Protein AF-L0RFD9-F1 (afdb_monomer)

Solvent-accessible surface area (backbone atoms only — not comparable to full-atom values): 8804 Å² total; per-residue (Å²): 111,48,80,49,74,48,77,48,64,60,90,74,51,42,31,33,34,39,39,35,40,34,36,54,41,71,71,49,32,74,60,60,38,68,62,48,79,42,83,37,66,34,52,28,26,59,66,50,87,51,65,54,52,56,86,73,33,47,46,62,54,73,43,77,58,54,60,41,75,48,66,51,38,33,33,86,70,29,50,41,76,51,76,45,44,34,54,65,58,93,87,69,80,66,70,39,52,58,54,32,52,50,52,52,47,54,55,48,52,52,53,49,53,58,50,68,68,58,71,90,84,88,88,89,84,86,87,74,80,52,72,66,59,47,49,59,49,49,57,54,53,53,52,50,53,51,40,50,74,72,73,97

Secondary structure (DSSP, 8-state):
-EEEEEEE--SSSBPPEEEEEEE--HHHHHTTPPP-EEEEEEEE-TTTT-SB--TTSGGGGTPPPEEEEEEPPPTTT-EEEEEEEPPP-SS---HHHHHHHHHHHHHHHHHHHHHHHS------------HHHHHHHHHHHHHHHHHHHTT-

Mean predicted aligned error: 7.73 Å

Structure (mmCIF, N/CA/C/O backbone):
data_AF-L0RFD9-F1
#
_entry.id   AF-L0RFD9-F1
#
loop_
_atom_site.group_PDB
_atom_site.id
_atom_site.type_symbol
_atom_site.label_atom_id
_atom_site.label_alt_id
_atom_site.label_comp_id
_atom_site.label_asym_id
_atom_site.label_entity_id
_atom_site.label_seq_id
_atom_site.pdbx_PDB_ins_code
_atom_site.Cartn_x
_atom_site.Cartn_y
_atom_site.Cartn_z
_atom_site.occupancy
_atom_site.B_iso_or_equiv
_atom_site.auth_seq_id
_atom_site.auth_comp_id
_atom_site.auth_asym_id
_atom_site.auth_atom_id
_atom_site.pdbx_PDB_model_num
ATOM 1 N N . MET A 1 1 ? 2.323 -5.806 8.687 1.00 94.56 1 MET A N 1
ATOM 2 C CA . MET A 1 1 ? 2.175 -5.463 7.258 1.00 94.56 1 MET A CA 1
ATOM 3 C C . MET A 1 1 ? 3.348 -6.041 6.498 1.00 94.56 1 MET A C 1
ATOM 5 O O . MET A 1 1 ? 4.492 -5.856 6.903 1.00 94.56 1 MET A O 1
ATOM 9 N N . ILE A 1 2 ? 3.078 -6.702 5.377 1.00 96.88 2 ILE A N 1
ATOM 10 C CA . ILE A 1 2 ? 4.084 -7.311 4.507 1.00 96.88 2 ILE A CA 1
ATOM 11 C C . ILE A 1 2 ? 4.039 -6.597 3.156 1.00 96.88 2 ILE A C 1
ATOM 13 O O . ILE A 1 2 ? 2.977 -6.507 2.544 1.00 96.88 2 ILE A O 1
ATOM 17 N N . ILE A 1 3 ? 5.184 -6.080 2.702 1.00 97.94 3 ILE A N 1
ATOM 18 C CA . ILE A 1 3 ? 5.351 -5.470 1.378 1.00 97.94 3 ILE A CA 1
ATOM 19 C C . ILE A 1 3 ? 6.298 -6.366 0.582 1.00 97.94 3 ILE A C 1
ATOM 21 O O . ILE A 1 3 ? 7.453 -6.544 0.964 1.00 97.94 3 ILE A O 1
ATOM 25 N N . GLU A 1 4 ? 5.824 -6.898 -0.537 1.00 98.31 4 GLU A N 1
ATOM 26 C CA . GLU A 1 4 ? 6.627 -7.674 -1.480 1.00 98.31 4 GLU A CA 1
ATOM 27 C C . GLU A 1 4 ? 6.658 -6.965 -2.827 1.00 98.31 4 GLU A C 1
ATOM 29 O O . GLU A 1 4 ? 5.638 -6.461 -3.297 1.00 98.31 4 GLU A O 1
ATOM 34 N N . TRP A 1 5 ? 7.818 -6.927 -3.482 1.00 98.31 5 TRP A N 1
ATOM 35 C CA . TRP A 1 5 ? 7.928 -6.322 -4.803 1.00 98.31 5 TRP A CA 1
ATOM 36 C C . TRP A 1 5 ? 8.941 -7.019 -5.699 1.00 98.31 5 TRP A C 1
ATOM 38 O O . TRP A 1 5 ? 9.918 -7.624 -5.262 1.00 98.31 5 TRP A O 1
ATOM 48 N N . ASN A 1 6 ? 8.703 -6.907 -7.001 1.00 98.00 6 ASN A N 1
ATOM 49 C CA . ASN A 1 6 ? 9.577 -7.418 -8.039 1.00 98.00 6 ASN A CA 1
ATOM 50 C C . ASN A 1 6 ? 9.651 -6.436 -9.210 1.00 98.00 6 ASN A C 1
ATOM 52 O O . ASN A 1 6 ? 8.643 -5.859 -9.621 1.00 98.00 6 ASN A O 1
ATOM 56 N N . ILE A 1 7 ? 10.845 -6.301 -9.787 1.00 97.88 7 ILE A N 1
ATOM 57 C CA . ILE A 1 7 ? 11.051 -5.602 -11.053 1.00 97.88 7 ILE A CA 1
ATOM 58 C C . ILE A 1 7 ? 11.324 -6.639 -12.134 1.00 97.88 7 ILE A C 1
ATOM 60 O O . ILE A 1 7 ? 12.254 -7.439 -12.031 1.00 97.88 7 ILE A O 1
ATOM 64 N N . SER A 1 8 ? 10.552 -6.577 -13.214 1.00 96.69 8 SER A N 1
ATOM 65 C CA . SER A 1 8 ? 10.752 -7.427 -14.383 1.00 96.69 8 SER A CA 1
ATOM 66 C C . SER A 1 8 ? 10.882 -6.592 -15.650 1.00 96.69 8 SER A C 1
ATOM 68 O O . SER A 1 8 ? 10.213 -5.576 -15.834 1.00 96.69 8 SER A O 1
ATOM 70 N N . LYS A 1 9 ? 11.757 -7.019 -16.561 1.00 95.25 9 LYS A N 1
ATOM 71 C CA . LYS A 1 9 ? 11.928 -6.389 -17.872 1.00 95.25 9 LYS A CA 1
ATOM 72 C C . LYS A 1 9 ? 12.193 -7.456 -18.926 1.00 95.25 9 LYS A C 1
ATOM 74 O O . LYS A 1 9 ? 13.092 -8.279 -18.782 1.00 95.25 9 LYS A O 1
ATOM 79 N N . LYS A 1 10 ? 11.444 -7.412 -20.028 1.00 95.12 10 LYS A N 1
ATOM 80 C CA . LYS A 1 10 ? 11.707 -8.245 -21.211 1.00 95.12 10 LYS A CA 1
ATOM 81 C C . LYS A 1 10 ? 12.892 -7.693 -22.015 1.00 95.12 10 LYS A C 1
ATOM 83 O O . LYS A 1 10 ? 13.168 -6.492 -22.002 1.00 95.12 10 LYS A O 1
ATOM 88 N N . ARG A 1 11 ? 13.578 -8.564 -22.762 1.00 93.94 11 ARG A N 1
ATOM 89 C CA . ARG A 1 11 ? 14.660 -8.158 -23.677 1.00 93.94 11 ARG A CA 1
ATOM 90 C C . ARG A 1 11 ? 14.131 -7.212 -24.763 1.00 93.94 11 ARG A C 1
ATOM 92 O O . ARG A 1 11 ? 13.042 -7.421 -25.287 1.00 93.94 11 ARG A O 1
ATOM 99 N N . GLY A 1 12 ? 14.933 -6.209 -25.124 1.00 93.94 12 GLY A N 1
ATOM 100 C CA . GLY A 1 12 ? 14.601 -5.193 -26.126 1.00 93.94 12 GLY A CA 1
ATOM 101 C C . GLY A 1 12 ? 14.223 -3.846 -25.506 1.00 93.94 12 GLY A C 1
ATOM 102 O O . GLY A 1 12 ? 14.642 -3.522 -24.389 1.00 93.94 12 GLY A O 1
ATOM 103 N N . ASN A 1 13 ? 13.413 -3.083 -26.242 1.00 94.56 13 ASN A N 1
ATOM 104 C CA . ASN A 1 13 ? 13.002 -1.715 -25.907 1.00 94.56 13 ASN A CA 1
ATOM 105 C C . ASN A 1 13 ? 11.844 -1.652 -24.893 1.00 94.56 13 ASN A C 1
ATOM 107 O O . ASN A 1 13 ? 11.201 -0.616 -24.757 1.00 94.56 13 ASN A O 1
ATOM 111 N N . PHE A 1 14 ? 11.547 -2.746 -24.189 1.00 96.00 14 PHE A N 1
ATOM 112 C CA . PHE A 1 14 ? 10.528 -2.750 -23.140 1.00 96.00 14 PHE A CA 1
ATOM 113 C C . PHE A 1 14 ? 11.002 -1.977 -21.913 1.00 96.00 14 PHE A C 1
ATOM 115 O O . PHE A 1 14 ? 12.181 -2.026 -21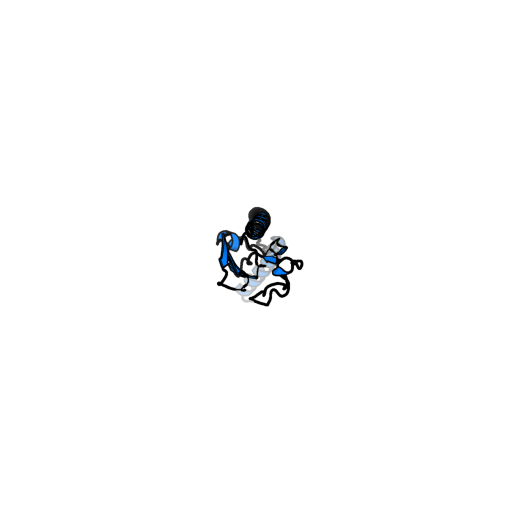.549 1.00 96.00 14 PHE A O 1
ATOM 122 N N . ARG A 1 15 ? 10.068 -1.289 -21.266 1.00 96.06 15 ARG A N 1
ATOM 123 C CA . ARG A 1 15 ? 10.295 -0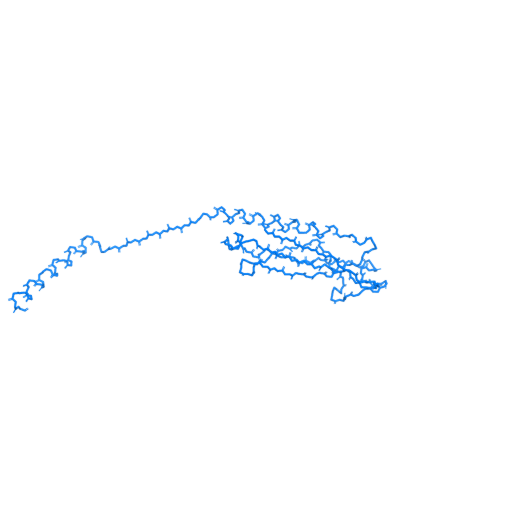.660 -19.973 1.00 96.06 15 ARG A CA 1
ATOM 124 C C . ARG A 1 15 ? 10.273 -1.706 -18.860 1.00 96.06 15 ARG A C 1
ATOM 126 O O . ARG A 1 15 ? 9.546 -2.698 -18.977 1.00 96.06 15 ARG A O 1
ATOM 133 N N . PRO A 1 16 ? 11.066 -1.517 -17.797 1.00 97.19 16 PRO A N 1
ATOM 134 C CA . PRO A 1 16 ? 10.927 -2.312 -16.590 1.00 97.19 16 PRO A CA 1
ATOM 135 C C . PRO A 1 16 ? 9.579 -2.047 -15.926 1.00 97.19 16 PRO A C 1
ATOM 137 O O . PRO A 1 16 ? 9.012 -0.957 -16.016 1.00 97.19 16 PRO A O 1
ATOM 140 N N . ILE A 1 17 ? 9.052 -3.076 -15.284 1.00 97.56 17 ILE A N 1
ATOM 141 C CA . ILE A 1 17 ? 7.758 -3.059 -14.622 1.00 97.56 17 ILE A CA 1
ATOM 142 C C . ILE A 1 17 ? 7.994 -3.470 -13.179 1.00 97.56 17 ILE A C 1
ATOM 144 O O . ILE A 1 17 ? 8.419 -4.597 -12.925 1.00 97.56 17 ILE A O 1
ATOM 148 N N . LEU A 1 18 ? 7.681 -2.565 -12.259 1.00 98.19 18 LEU A N 1
ATOM 149 C CA . LEU A 1 18 ? 7.526 -2.865 -10.846 1.00 98.19 18 LEU A CA 1
ATOM 150 C C . LEU A 1 18 ? 6.133 -3.454 -10.627 1.00 98.19 18 LEU A C 1
ATOM 152 O O . LEU A 1 18 ? 5.134 -2.858 -11.027 1.00 98.19 18 LEU A O 1
ATOM 156 N N . THR A 1 19 ? 6.074 -4.615 -9.990 1.00 98.19 19 THR A N 1
ATOM 157 C CA . THR A 1 19 ? 4.845 -5.187 -9.435 1.00 98.19 19 THR A CA 1
ATOM 158 C C . THR A 1 19 ? 5.054 -5.343 -7.942 1.00 98.19 19 THR A C 1
ATOM 160 O O . THR A 1 19 ? 6.117 -5.811 -7.535 1.00 98.19 19 THR A O 1
ATOM 163 N N . TYR A 1 20 ? 4.079 -4.933 -7.144 1.00 98.19 20 TYR A N 1
ATOM 164 C CA . TYR A 1 20 ? 4.153 -5.044 -5.694 1.00 98.19 20 TYR A CA 1
ATOM 165 C C . TYR A 1 20 ? 2.823 -5.499 -5.112 1.00 98.19 20 TYR A C 1
ATOM 167 O O . TYR A 1 20 ? 1.768 -5.224 -5.686 1.00 98.19 20 TYR A O 1
ATOM 175 N N . THR A 1 21 ? 2.894 -6.152 -3.961 1.00 98.44 21 THR A N 1
ATOM 176 C CA . THR A 1 21 ? 1.746 -6.555 -3.156 1.00 98.44 21 THR A CA 1
ATOM 177 C C . THR A 1 21 ? 1.975 -6.091 -1.725 1.00 98.44 21 THR A C 1
ATOM 179 O O . THR A 1 21 ? 3.071 -6.249 -1.188 1.00 98.44 21 THR A O 1
ATOM 182 N N . ILE A 1 22 ? 0.948 -5.500 -1.119 1.00 98.25 22 ILE A N 1
ATOM 183 C CA . ILE A 1 22 ? 0.944 -5.111 0.291 1.00 98.25 22 ILE A CA 1
ATOM 184 C C . ILE A 1 22 ? -0.190 -5.855 0.977 1.00 98.25 22 ILE A C 1
ATOM 186 O O . ILE A 1 22 ? -1.338 -5.741 0.547 1.00 98.25 22 ILE A O 1
ATOM 190 N N . VAL A 1 23 ? 0.136 -6.583 2.041 1.00 98.19 23 VAL A N 1
ATOM 191 C CA . VAL A 1 23 ? -0.807 -7.377 2.833 1.00 98.19 23 VAL A CA 1
ATOM 192 C C . VAL A 1 23 ? -0.767 -6.909 4.282 1.00 98.19 23 VAL A C 1
ATOM 194 O O . VAL A 1 23 ? 0.308 -6.780 4.874 1.00 98.19 23 VAL A O 1
ATOM 197 N N . LEU A 1 24 ? -1.938 -6.654 4.856 1.00 97.94 24 LEU A N 1
ATOM 198 C CA . LEU A 1 24 ? -2.092 -6.422 6.287 1.00 97.94 24 LEU A CA 1
ATOM 199 C C . LEU A 1 24 ? -2.166 -7.751 7.022 1.00 97.94 24 LEU A C 1
ATOM 201 O O . LEU A 1 24 ? -2.830 -8.689 6.583 1.00 97.94 24 LEU A O 1
ATOM 205 N N . GLU A 1 25 ? -1.519 -7.805 8.173 1.00 96.75 25 GLU A N 1
ATOM 206 C CA . GLU A 1 25 ? -1.671 -8.909 9.108 1.00 96.75 25 GLU A CA 1
ATOM 207 C C . GLU A 1 25 ? -3.034 -8.827 9.806 1.00 96.75 25 GLU A C 1
ATOM 209 O O . GLU A 1 25 ? -3.638 -7.757 9.912 1.00 96.75 25 GLU A O 1
ATOM 214 N N . ASP A 1 26 ? -3.529 -9.960 10.307 1.00 95.56 26 ASP A N 1
ATOM 215 C CA . ASP A 1 26 ? -4.879 -10.036 10.878 1.00 95.56 26 ASP A CA 1
ATOM 216 C C . ASP A 1 26 ? -5.090 -9.032 12.021 1.00 95.56 26 ASP A C 1
ATOM 218 O O . ASP A 1 26 ? -6.109 -8.348 12.056 1.00 95.56 26 ASP A O 1
ATOM 222 N N . PHE A 1 27 ? -4.089 -8.838 12.887 1.00 94.62 27 PHE A N 1
ATOM 223 C CA . PHE A 1 27 ? -4.190 -7.875 13.988 1.00 94.62 27 PHE A CA 1
ATOM 224 C C . PHE A 1 27 ? -4.291 -6.418 13.502 1.00 94.62 27 PHE A C 1
ATOM 226 O O . PHE A 1 27 ? -4.928 -5.589 14.147 1.00 94.62 27 PHE A O 1
ATOM 233 N N . GLU A 1 28 ? -3.685 -6.088 12.360 1.00 95.94 28 GLU A N 1
ATOM 234 C CA . GLU A 1 28 ? -3.776 -4.755 11.756 1.00 95.94 28 GLU A CA 1
ATOM 235 C C . GLU A 1 28 ? -5.176 -4.534 11.180 1.00 95.94 28 GLU A C 1
ATOM 237 O O . GLU A 1 28 ? -5.735 -3.441 11.254 1.00 95.94 28 GLU A O 1
ATOM 242 N N . ARG A 1 29 ? -5.787 -5.589 10.639 1.00 96.12 29 ARG A N 1
ATOM 243 C CA . ARG A 1 29 ? -7.169 -5.541 10.157 1.00 96.12 29 ARG A CA 1
ATOM 244 C C . ARG A 1 29 ? -8.160 -5.419 11.309 1.00 96.12 29 ARG A C 1
ATOM 246 O O . ARG A 1 29 ? -9.094 -4.623 11.212 1.00 96.12 29 ARG A O 1
ATOM 253 N N . ASP A 1 30 ? -7.927 -6.139 12.402 1.00 95.31 30 ASP A N 1
ATOM 254 C CA . ASP A 1 30 ? -8.752 -6.084 13.613 1.00 95.31 30 ASP A CA 1
ATOM 255 C C . ASP A 1 30 ? -8.716 -4.699 14.279 1.00 95.31 30 ASP A C 1
ATOM 257 O O . ASP A 1 30 ? -9.713 -4.260 14.853 1.00 95.31 30 ASP A O 1
ATOM 261 N N . LEU A 1 31 ? -7.610 -3.963 14.127 1.00 95.56 31 LEU A N 1
ATOM 262 C CA . LEU A 1 31 ? -7.485 -2.558 14.539 1.00 95.56 31 LEU A CA 1
ATOM 263 C C . LEU A 1 31 ? -8.161 -1.562 13.578 1.00 95.56 31 LEU A C 1
ATOM 265 O O . LEU A 1 31 ? -8.020 -0.352 13.744 1.00 95.56 31 LEU A O 1
ATOM 269 N N . ALA A 1 32 ? -8.903 -2.048 12.578 1.00 95.44 32 ALA A N 1
ATOM 270 C CA . ALA A 1 32 ? -9.616 -1.241 11.591 1.00 95.44 32 ALA A CA 1
ATOM 271 C C . ALA A 1 32 ? -8.721 -0.213 10.870 1.00 95.44 32 ALA A C 1
ATOM 273 O O . ALA A 1 32 ? -9.159 0.900 10.559 1.00 95.44 32 ALA A O 1
ATOM 274 N N . MET A 1 33 ? -7.473 -0.596 10.576 1.00 96.31 33 MET A N 1
ATOM 275 C CA . MET A 1 33 ? -6.483 0.290 9.967 1.00 96.31 33 MET A CA 1
ATOM 276 C C . MET A 1 33 ? -6.992 0.970 8.678 1.00 96.31 33 MET A C 1
ATOM 278 O O . MET A 1 33 ? -7.665 0.333 7.848 1.00 96.31 33 MET A O 1
ATOM 282 N N . PRO A 1 34 ? -6.711 2.277 8.503 1.00 93.94 34 PRO A N 1
ATOM 283 C CA . PRO A 1 34 ? -7.112 3.017 7.317 1.00 93.94 34 PRO A CA 1
ATOM 284 C C . PRO A 1 34 ? -6.176 2.744 6.134 1.00 93.94 34 PRO A C 1
ATOM 286 O O . PRO A 1 34 ? -5.034 2.314 6.288 1.00 93.94 34 PRO A O 1
ATOM 289 N N . ASN A 1 35 ? -6.665 3.078 4.943 1.00 95.94 35 ASN A N 1
ATOM 290 C CA . ASN A 1 35 ? -5.834 3.250 3.759 1.00 95.94 35 ASN A CA 1
ATOM 291 C C . ASN A 1 35 ? -4.950 4.496 3.935 1.00 95.94 35 ASN A C 1
ATOM 293 O O . ASN A 1 35 ? -5.461 5.584 4.207 1.00 95.94 35 ASN A O 1
ATOM 297 N N . ILE A 1 36 ? -3.639 4.334 3.771 1.00 96.31 36 ILE A N 1
ATOM 298 C CA . ILE A 1 36 ? -2.663 5.427 3.784 1.00 96.31 36 ILE A CA 1
ATOM 299 C C . ILE A 1 36 ? -2.191 5.635 2.356 1.00 96.31 36 ILE A C 1
ATOM 301 O O . ILE A 1 36 ? -1.768 4.679 1.711 1.00 96.31 36 ILE A O 1
ATOM 305 N N . VAL A 1 37 ? -2.276 6.872 1.865 1.00 96.56 37 VAL A N 1
ATOM 306 C CA . VAL A 1 37 ? -1.860 7.254 0.512 1.00 96.56 37 VAL A CA 1
ATOM 307 C C . VAL A 1 37 ? -0.659 8.176 0.612 1.00 96.56 37 VAL A C 1
ATOM 309 O O . VAL A 1 37 ? -0.750 9.246 1.208 1.00 96.56 37 VAL A O 1
ATOM 312 N N . GLN A 1 38 ? 0.434 7.795 -0.040 1.00 94.38 38 GLN A N 1
ATOM 313 C CA . GLN A 1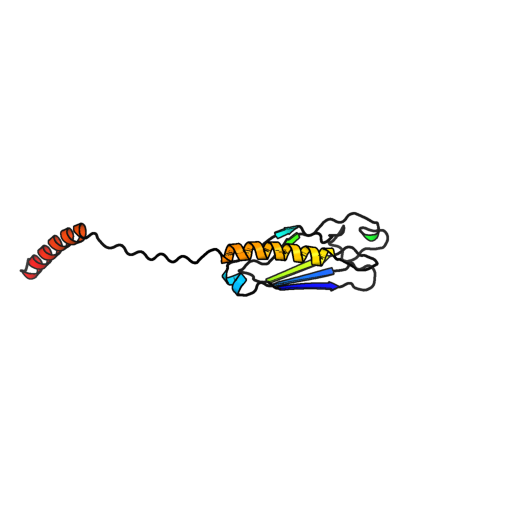 38 ? 1.684 8.537 -0.012 1.00 94.38 38 GLN A CA 1
ATOM 314 C C . GLN A 1 38 ? 2.162 8.852 -1.432 1.00 94.38 38 GLN A C 1
ATOM 316 O O . GLN A 1 38 ? 2.113 8.015 -2.341 1.00 94.38 38 GLN A O 1
ATOM 321 N N . GLN A 1 39 ? 2.686 10.064 -1.622 1.00 96.62 39 GLN A N 1
ATOM 322 C CA . GLN A 1 39 ? 3.484 10.371 -2.803 1.00 96.62 39 GLN A CA 1
ATOM 323 C C . GLN A 1 39 ? 4.841 9.665 -2.684 1.00 96.62 39 GLN A C 1
ATOM 325 O O . GLN A 1 39 ? 5.584 9.883 -1.726 1.00 96.62 39 GLN A O 1
ATOM 330 N N . SER A 1 40 ? 5.158 8.811 -3.653 1.00 96.69 40 SER A N 1
ATOM 331 C CA . SER A 1 40 ? 6.429 8.085 -3.688 1.00 96.69 40 SER A CA 1
ATOM 332 C C . SER A 1 40 ? 7.534 8.906 -4.359 1.00 96.69 40 SER A C 1
ATOM 334 O O . SER A 1 40 ? 7.269 9.903 -5.037 1.00 96.69 40 SER A O 1
ATOM 336 N N . THR A 1 41 ? 8.776 8.444 -4.228 1.00 96.69 41 THR A N 1
ATOM 337 C CA . THR A 1 41 ? 9.911 8.879 -5.057 1.00 96.69 41 THR A CA 1
ATOM 338 C C . THR A 1 41 ? 10.091 7.995 -6.297 1.00 96.69 41 THR A C 1
ATOM 340 O O . THR A 1 41 ? 10.982 8.244 -7.108 1.00 96.69 41 THR A O 1
ATOM 343 N N . ILE A 1 42 ? 9.223 6.992 -6.500 1.00 97.44 42 ILE A N 1
ATOM 344 C CA . ILE A 1 42 ? 9.286 6.076 -7.643 1.00 97.44 42 ILE A CA 1
ATOM 345 C C . ILE A 1 42 ? 9.002 6.857 -8.932 1.00 97.44 42 ILE A C 1
ATOM 347 O O . ILE A 1 42 ? 7.900 7.403 -9.086 1.00 97.44 42 ILE A O 1
ATOM 351 N N . PRO A 1 43 ? 9.945 6.877 -9.891 1.00 96.50 43 PRO A N 1
ATOM 352 C CA . PRO A 1 43 ? 9.792 7.661 -11.103 1.00 96.50 43 PRO A CA 1
ATOM 353 C C . PRO A 1 43 ? 8.745 7.050 -12.038 1.00 96.50 43 PRO A C 1
ATOM 355 O O . PRO A 1 43 ? 8.787 5.868 -12.393 1.00 96.50 43 PRO A O 1
ATOM 358 N N . GLN A 1 44 ? 7.835 7.899 -12.493 1.00 96.75 44 GLN A N 1
ATOM 359 C CA . GLN A 1 44 ? 6.866 7.631 -13.539 1.00 96.75 44 GLN A CA 1
ATOM 360 C C . GLN A 1 44 ? 7.370 8.246 -14.853 1.00 96.75 44 GLN A C 1
ATOM 362 O O . GLN A 1 44 ? 7.419 9.472 -14.981 1.00 96.75 44 GLN A O 1
ATOM 367 N N . PRO A 1 45 ? 7.742 7.424 -15.851 1.00 95.75 45 PRO A N 1
ATOM 368 C CA . PRO A 1 45 ? 8.242 7.938 -17.111 1.00 95.75 45 PRO A CA 1
ATOM 369 C C . PRO A 1 45 ? 7.131 8.647 -17.896 1.00 95.75 45 PRO A C 1
ATOM 371 O O . PRO A 1 45 ? 5.953 8.272 -17.790 1.00 95.75 45 PRO A O 1
ATOM 374 N N . PRO A 1 46 ? 7.494 9.603 -18.768 1.00 92.31 46 PRO A N 1
ATOM 375 C CA . PRO A 1 46 ? 6.586 10.118 -19.780 1.00 92.31 46 PRO A CA 1
ATOM 376 C C . PRO A 1 46 ? 5.993 8.974 -20.599 1.00 92.31 46 PRO A C 1
ATOM 378 O O . PRO A 1 46 ? 6.676 7.998 -20.930 1.00 92.31 46 PRO A O 1
ATOM 381 N N . ASP A 1 47 ? 4.713 9.088 -20.929 1.00 93.06 47 ASP A N 1
ATOM 382 C CA . ASP A 1 47 ? 3.964 8.032 -21.607 1.00 93.06 47 ASP A CA 1
ATOM 383 C C . ASP A 1 47 ? 4.030 6.693 -20.865 1.00 93.06 47 ASP A C 1
ATOM 385 O O . ASP A 1 47 ? 4.214 5.645 -21.483 1.00 93.06 47 ASP A O 1
ATOM 389 N N . SER A 1 48 ? 3.896 6.710 -19.534 1.00 90.75 48 SER A N 1
ATOM 390 C CA . SER A 1 48 ? 3.907 5.506 -18.687 1.00 90.75 48 SER A CA 1
ATOM 391 C C . SER A 1 48 ? 2.868 4.453 -19.082 1.00 90.75 48 SER A C 1
ATOM 393 O O . SER A 1 48 ? 3.033 3.298 -18.724 1.00 90.75 48 SER A O 1
ATOM 395 N N . TRP A 1 49 ? 1.850 4.795 -19.877 1.00 91.12 49 TRP A N 1
ATOM 396 C CA . TRP A 1 49 ? 0.920 3.841 -20.492 1.00 91.12 49 TRP A CA 1
ATOM 397 C C . TRP A 1 49 ? 1.581 2.939 -21.556 1.00 91.12 49 TRP A C 1
ATOM 399 O O . TRP A 1 49 ? 1.092 1.842 -21.827 1.00 91.12 49 TRP A O 1
ATOM 409 N N . SER A 1 50 ? 2.698 3.364 -22.156 1.00 92.31 50 SER A N 1
ATOM 410 C CA . SER A 1 50 ? 3.454 2.577 -23.132 1.00 92.31 50 SER A CA 1
ATOM 411 C C . SER A 1 50 ? 4.420 1.616 -22.439 1.00 92.31 50 SER A C 1
ATOM 413 O O . SER A 1 50 ? 5.314 2.015 -21.689 1.00 92.31 50 SER A O 1
ATOM 415 N N . ALA A 1 51 ? 4.305 0.329 -22.766 1.00 91.12 51 ALA A N 1
ATOM 416 C CA . ALA A 1 51 ? 5.182 -0.720 -22.246 1.00 91.12 51 ALA A CA 1
ATOM 417 C C . ALA A 1 51 ? 6.604 -0.696 -22.841 1.00 91.12 51 ALA A C 1
ATOM 419 O O . ALA A 1 51 ? 7.467 -1.458 -22.403 1.00 91.12 51 ALA A O 1
ATOM 420 N N . SER A 1 52 ? 6.863 0.138 -23.849 1.00 93.94 52 SER A N 1
ATOM 421 C CA . SER A 1 52 ? 8.160 0.233 -24.521 1.00 93.94 52 SER A CA 1
ATOM 422 C C . SER A 1 52 ? 8.595 1.674 -24.735 1.00 93.94 52 SER A C 1
ATOM 424 O O . SER A 1 52 ? 7.766 2.552 -24.967 1.00 93.94 52 SER A O 1
ATOM 426 N N . CYS A 1 53 ? 9.906 1.882 -24.735 1.00 93.31 53 CYS A N 1
ATOM 427 C CA . CYS A 1 53 ? 10.545 3.142 -25.063 1.00 93.31 53 CYS A CA 1
ATOM 428 C C . CYS A 1 53 ? 11.682 2.889 -26.054 1.00 93.31 53 CYS A C 1
ATOM 430 O O . CYS A 1 53 ? 12.637 2.168 -25.745 1.00 93.31 53 CYS A O 1
ATOM 432 N N . LEU A 1 54 ? 11.539 3.437 -27.262 1.00 93.50 54 LEU A N 1
ATOM 433 C CA . LEU A 1 54 ? 12.560 3.376 -28.307 1.00 93.50 54 LEU A CA 1
ATOM 434 C C . LEU A 1 54 ? 13.741 4.303 -27.964 1.00 93.50 54 LEU A C 1
ATOM 436 O O . LEU A 1 54 ? 13.561 5.233 -27.176 1.00 93.50 54 LEU A O 1
ATOM 440 N N . PRO A 1 55 ? 14.930 4.082 -28.553 1.00 92.81 55 PRO A N 1
ATOM 441 C CA . PRO A 1 55 ? 16.036 5.034 -28.466 1.00 92.81 55 PRO A CA 1
ATOM 442 C C . PRO A 1 55 ? 15.594 6.468 -28.798 1.00 92.81 55 PRO A C 1
ATOM 444 O O . PRO A 1 55 ? 14.702 6.665 -29.627 1.00 92.81 55 PRO A O 1
ATOM 447 N N . ASP A 1 56 ? 16.188 7.447 -28.115 1.00 92.50 56 ASP A N 1
ATOM 448 C CA . ASP A 1 56 ? 15.935 8.884 -28.298 1.00 92.50 56 ASP A CA 1
ATOM 449 C C . ASP A 1 56 ? 14.475 9.320 -28.060 1.00 92.50 56 ASP A C 1
ATOM 451 O O . ASP A 1 56 ? 13.994 10.327 -28.594 1.00 92.50 56 ASP A O 1
ATOM 455 N N . LYS A 1 57 ? 13.737 8.573 -27.229 1.00 91.62 57 LYS A N 1
ATOM 456 C CA . LYS A 1 57 ? 12.386 8.927 -26.775 1.00 91.62 57 LYS A CA 1
ATOM 457 C C . LYS A 1 57 ? 12.308 8.967 -25.254 1.00 91.62 57 LYS A C 1
ATOM 459 O O . LYS A 1 57 ? 12.968 8.193 -24.575 1.00 91.62 57 LYS A O 1
ATOM 464 N N . CYS A 1 58 ? 11.437 9.833 -24.736 1.00 92.38 58 CYS A N 1
ATOM 465 C CA . CYS A 1 58 ? 11.050 9.874 -23.321 1.00 92.38 58 CYS A CA 1
ATOM 466 C C . CYS A 1 58 ? 12.265 9.836 -22.380 1.00 92.38 58 CYS A C 1
ATOM 468 O O . CYS A 1 58 ? 13.172 10.648 -22.533 1.00 92.38 58 CYS A O 1
ATOM 470 N N . GLU A 1 59 ? 12.309 8.888 -21.450 1.00 90.94 59 GLU A N 1
ATOM 471 C CA . GLU A 1 59 ? 13.411 8.731 -20.505 1.00 90.94 59 GLU A CA 1
ATOM 472 C C . GLU A 1 59 ? 14.757 8.401 -21.178 1.00 90.94 59 GLU A C 1
ATOM 474 O O . GLU A 1 59 ? 15.807 8.726 -20.641 1.00 90.94 59 GLU A O 1
ATOM 479 N N . ARG A 1 60 ? 14.748 7.805 -22.382 1.00 91.12 60 ARG A N 1
ATOM 480 C CA . ARG A 1 60 ? 15.960 7.545 -23.183 1.00 91.12 60 ARG A CA 1
ATOM 481 C C . ARG A 1 60 ? 16.451 8.780 -23.944 1.00 91.12 60 ARG A C 1
ATOM 483 O O . ARG A 1 60 ? 17.494 8.713 -24.575 1.00 91.12 60 ARG A O 1
ATOM 490 N N . ALA A 1 61 ? 15.686 9.868 -23.913 1.00 91.88 61 ALA A N 1
ATOM 491 C CA . ALA A 1 61 ? 16.076 11.200 -24.368 1.00 91.88 61 ALA A CA 1
ATOM 492 C C . ALA A 1 61 ? 16.105 12.193 -23.197 1.00 91.88 61 ALA A C 1
ATOM 494 O O . ALA A 1 61 ? 15.826 13.373 -23.396 1.00 91.88 61 ALA A O 1
ATOM 495 N N . GLU A 1 62 ? 16.350 11.694 -21.979 1.00 89.19 62 GLU A N 1
ATOM 496 C CA . GLU A 1 62 ? 16.499 12.505 -20.763 1.00 89.19 62 GLU A CA 1
ATOM 497 C C . GLU A 1 62 ? 15.278 13.380 -20.444 1.00 89.19 62 GLU A C 1
ATOM 499 O O . GLU A 1 62 ? 15.384 14.425 -19.807 1.00 89.19 62 GLU A O 1
ATOM 504 N N . LYS A 1 63 ? 14.077 12.968 -20.873 1.00 91.81 63 LYS A N 1
ATOM 505 C CA . LYS A 1 63 ? 12.860 13.656 -20.441 1.00 91.81 63 LYS A CA 1
ATOM 506 C C . LYS A 1 63 ? 12.586 13.374 -18.967 1.00 91.81 63 LYS A C 1
ATOM 508 O O . LYS A 1 63 ? 12.633 12.224 -18.529 1.00 91.81 63 LYS A O 1
ATOM 513 N N . GLU A 1 64 ? 12.195 14.431 -18.265 1.00 91.69 64 GLU A N 1
ATOM 514 C CA . GLU A 1 64 ? 11.811 14.404 -16.856 1.00 91.69 64 GLU A CA 1
ATOM 515 C C . GLU A 1 64 ? 10.695 13.395 -16.563 1.00 91.69 64 GLU A C 1
ATOM 517 O O . GLU A 1 64 ? 9.749 13.232 -17.340 1.00 91.69 64 GLU A O 1
ATOM 522 N N . CYS A 1 65 ? 10.807 12.732 -15.414 1.00 93.94 65 CYS A N 1
ATOM 523 C CA . CYS A 1 65 ? 9.809 11.799 -14.902 1.00 93.94 65 CYS A CA 1
ATOM 524 C C . CYS A 1 65 ? 8.960 12.478 -13.820 1.00 93.94 65 CYS A C 1
ATOM 526 O O . CYS A 1 65 ? 9.474 13.246 -13.011 1.00 93.94 65 CYS A O 1
ATOM 528 N N . SER A 1 66 ? 7.665 12.163 -13.775 1.00 95.50 66 SER A N 1
ATOM 529 C CA . SER A 1 66 ? 6.833 12.451 -12.601 1.00 95.50 66 SER A CA 1
ATOM 530 C C . SER A 1 66 ? 7.043 11.368 -11.537 1.00 95.50 66 SER A C 1
ATOM 532 O O . SER A 1 66 ? 7.930 10.525 -11.674 1.00 95.50 66 SER A O 1
ATOM 534 N N . THR A 1 67 ? 6.236 11.353 -10.478 1.00 96.81 67 THR A N 1
ATOM 535 C CA . THR A 1 67 ? 6.281 10.299 -9.456 1.00 96.81 67 THR A CA 1
ATOM 536 C C . THR A 1 67 ? 4.923 9.638 -9.255 1.00 96.81 67 THR A C 1
ATOM 538 O O . THR A 1 67 ? 3.876 10.263 -9.440 1.00 96.81 67 THR A O 1
ATOM 541 N N . TYR A 1 68 ? 4.939 8.355 -8.890 1.00 97.38 68 TYR A N 1
ATOM 542 C CA . TYR A 1 68 ? 3.721 7.605 -8.587 1.00 97.38 68 TYR A CA 1
ATOM 543 C C . TYR A 1 68 ? 3.194 7.899 -7.178 1.00 97.38 68 TYR A C 1
ATOM 545 O O . TYR A 1 68 ? 3.942 8.279 -6.275 1.00 97.38 68 TYR A O 1
ATOM 553 N N . GLN A 1 69 ? 1.905 7.635 -6.979 1.00 96.81 69 GLN A N 1
ATOM 554 C CA . GLN A 1 69 ? 1.312 7.456 -5.656 1.00 96.81 69 GLN A CA 1
ATOM 555 C C . GLN A 1 69 ? 1.260 5.968 -5.318 1.00 96.81 69 GLN A C 1
ATOM 557 O O . GLN A 1 69 ? 0.944 5.143 -6.180 1.00 96.81 69 GLN A O 1
ATOM 562 N N . ILE A 1 70 ? 1.567 5.641 -4.069 1.00 97.38 70 ILE A N 1
ATOM 563 C CA . ILE A 1 70 ? 1.459 4.294 -3.506 1.00 97.38 70 ILE A CA 1
ATOM 564 C C . ILE A 1 70 ? 0.572 4.346 -2.269 1.00 97.38 70 ILE A C 1
ATOM 566 O O . ILE A 1 70 ? 0.418 5.403 -1.655 1.00 97.38 70 ILE A O 1
ATOM 570 N N . TYR A 1 71 ? -0.051 3.223 -1.930 1.00 97.12 71 TYR A N 1
ATOM 571 C CA . TYR A 1 71 ? -0.967 3.172 -0.802 1.00 97.12 71 TYR A CA 1
ATOM 572 C C . TYR A 1 71 ? -1.034 1.788 -0.159 1.00 97.12 71 TYR A C 1
ATOM 574 O O . TYR A 1 71 ? -0.823 0.779 -0.831 1.00 97.12 71 TYR A O 1
ATOM 582 N N . THR A 1 72 ? -1.347 1.745 1.136 1.00 97.19 72 THR A N 1
ATOM 583 C CA . THR A 1 72 ? -1.644 0.505 1.878 1.00 97.19 72 THR A CA 1
ATOM 584 C C . THR A 1 72 ? -3.095 0.080 1.645 1.00 97.19 72 THR A C 1
ATOM 586 O O . THR A 1 72 ? -3.931 0.942 1.404 1.00 97.19 72 THR A O 1
ATOM 589 N N . PRO A 1 73 ? -3.479 -1.200 1.713 1.00 96.75 73 PRO A N 1
ATOM 590 C CA . PRO A 1 73 ? -4.896 -1.558 1.618 1.00 96.75 73 PRO A CA 1
ATOM 591 C C . PRO A 1 73 ? -5.665 -1.071 2.861 1.00 96.75 73 PRO A C 1
ATOM 593 O O . PRO A 1 73 ? -5.070 -0.726 3.883 1.00 96.75 73 PRO A O 1
ATOM 596 N N . ASP A 1 74 ? -6.995 -1.040 2.782 1.00 93.62 74 ASP A N 1
ATOM 597 C CA . ASP A 1 74 ? -7.827 -0.809 3.968 1.00 93.62 74 ASP A CA 1
ATOM 598 C C . ASP A 1 74 ? -8.036 -2.117 4.759 1.00 93.62 74 ASP A C 1
ATOM 600 O O . ASP A 1 74 ? -7.832 -3.215 4.241 1.00 93.62 74 ASP A O 1
ATOM 604 N N . HIS A 1 75 ? -8.488 -2.029 6.013 1.00 94.81 75 HIS A N 1
ATOM 605 C CA . HIS A 1 75 ? -8.757 -3.216 6.840 1.00 94.81 75 HIS A CA 1
ATOM 606 C C . HIS A 1 75 ? -9.785 -4.197 6.244 1.00 94.81 75 HIS A C 1
ATOM 608 O O . HIS A 1 75 ? -9.772 -5.389 6.573 1.00 94.81 75 HIS A O 1
ATOM 614 N N . LYS A 1 76 ? -10.689 -3.723 5.374 1.00 95.25 76 LYS A N 1
ATOM 615 C CA . LYS A 1 76 ? -11.750 -4.552 4.781 1.00 95.25 76 LYS A CA 1
ATOM 616 C C . LYS A 1 76 ? -11.194 -5.457 3.691 1.00 95.25 76 LYS A C 1
ATOM 618 O O . LYS A 1 76 ? -11.521 -6.640 3.657 1.00 95.25 76 LYS A O 1
ATOM 623 N N . THR A 1 77 ? -10.370 -4.888 2.821 1.00 95.06 77 THR A N 1
ATOM 624 C CA . THR A 1 77 ? -9.692 -5.571 1.719 1.00 95.06 77 THR A CA 1
ATOM 625 C C . THR A 1 77 ? -8.504 -6.376 2.225 1.00 95.06 77 THR A C 1
ATOM 627 O O . THR A 1 77 ? -8.366 -7.536 1.856 1.00 95.06 77 THR A O 1
ATOM 630 N N . GLY A 1 78 ? -7.682 -5.797 3.104 1.00 95.62 78 GLY A N 1
ATOM 631 C CA . GLY A 1 78 ? -6.514 -6.438 3.713 1.00 95.62 78 GLY A CA 1
ATOM 632 C C . GLY A 1 78 ? -5.331 -6.653 2.763 1.00 95.62 78 GLY A C 1
ATOM 633 O O . GLY A 1 78 ? -4.230 -6.914 3.231 1.00 95.62 78 GLY A O 1
ATOM 634 N N . GLU A 1 79 ? -5.524 -6.506 1.453 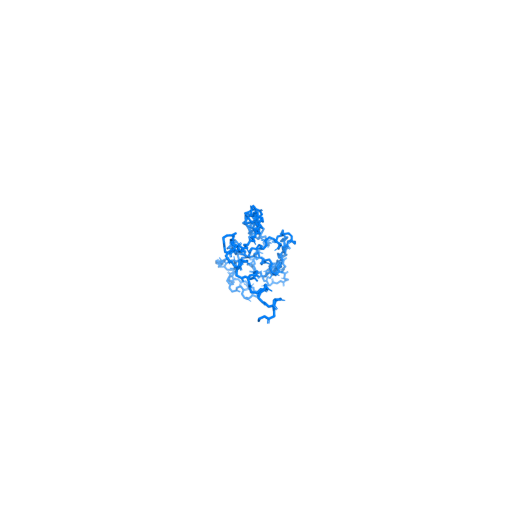1.00 97.44 79 GLU A N 1
ATOM 635 C CA . GLU A 1 79 ? -4.501 -6.705 0.429 1.00 97.44 79 GLU A CA 1
ATOM 636 C C . GLU A 1 79 ? -4.703 -5.740 -0.745 1.00 97.44 79 GLU A C 1
ATOM 638 O O . GLU A 1 79 ? -5.831 -5.455 -1.157 1.00 97.44 79 GLU A O 1
ATOM 643 N N . VAL A 1 80 ? -3.597 -5.258 -1.314 1.00 97.56 80 VAL A N 1
ATOM 644 C CA . VAL A 1 80 ? -3.584 -4.554 -2.598 1.00 97.56 80 VAL A CA 1
ATOM 645 C C . VAL A 1 80 ? -2.393 -4.992 -3.440 1.00 97.56 80 VAL A C 1
ATOM 647 O O . VAL A 1 80 ? -1.278 -5.134 -2.942 1.00 97.56 80 VAL A O 1
ATOM 650 N N . THR A 1 81 ? -2.619 -5.140 -4.745 1.00 97.81 81 THR A N 1
ATOM 651 C CA . THR A 1 81 ? -1.558 -5.310 -5.742 1.00 97.81 81 THR A CA 1
ATOM 652 C C . THR A 1 81 ? -1.460 -4.068 -6.619 1.00 97.81 81 THR A C 1
ATOM 654 O O . THR A 1 81 ? -2.460 -3.599 -7.166 1.00 97.81 81 THR A O 1
ATOM 657 N N . GLY A 1 82 ? -0.245 -3.558 -6.800 1.00 96.19 82 GLY A N 1
ATOM 658 C CA . GLY A 1 82 ? 0.045 -2.412 -7.650 1.00 96.19 82 GLY A CA 1
ATOM 659 C C . GLY A 1 82 ? 1.052 -2.722 -8.752 1.00 96.19 82 GLY A C 1
ATOM 660 O O . GLY A 1 82 ? 1.836 -3.673 -8.689 1.00 96.19 82 GLY A O 1
ATOM 661 N N . LYS A 1 83 ? 1.019 -1.896 -9.801 1.00 97.19 83 LYS A N 1
ATOM 662 C CA . LYS A 1 83 ? 1.911 -2.010 -10.955 1.00 97.19 83 LYS A CA 1
ATOM 663 C C . LYS A 1 83 ? 2.368 -0.632 -11.417 1.00 97.19 83 LYS A C 1
ATOM 665 O O . LYS A 1 83 ? 1.541 0.199 -11.783 1.00 97.19 83 LYS A O 1
ATOM 670 N N . CYS A 1 84 ? 3.679 -0.430 -11.485 1.00 97.06 84 CYS A N 1
ATOM 671 C CA . CYS A 1 84 ? 4.297 0.810 -11.947 1.00 97.06 84 CYS A CA 1
ATOM 672 C C . CYS A 1 84 ? 5.216 0.519 -13.136 1.00 97.06 84 CYS A C 1
ATOM 674 O O . CYS A 1 84 ? 6.070 -0.366 -13.087 1.00 97.06 84 CYS A O 1
ATOM 676 N N . ILE A 1 85 ?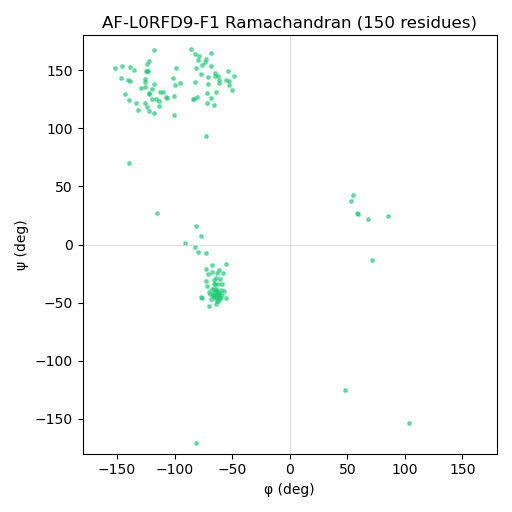 5.049 1.270 -14.224 1.00 97.25 85 ILE A N 1
ATOM 677 C CA . ILE A 1 85 ? 5.995 1.246 -15.343 1.00 97.25 85 ILE A CA 1
ATOM 678 C C . ILE A 1 85 ? 7.138 2.193 -14.993 1.00 97.25 85 ILE A C 1
ATOM 680 O O . ILE A 1 85 ? 6.891 3.356 -14.686 1.00 97.25 85 ILE A O 1
ATOM 684 N N . LEU A 1 86 ? 8.367 1.687 -15.025 1.00 97.00 86 LEU A N 1
ATOM 685 C CA . LEU A 1 86 ? 9.566 2.424 -14.639 1.00 97.00 86 LEU A CA 1
ATOM 686 C C . LEU A 1 86 ? 10.285 2.978 -15.877 1.00 97.00 86 LEU A C 1
ATOM 688 O O . LEU A 1 86 ? 10.209 2.373 -16.955 1.00 97.00 86 LEU A O 1
ATOM 692 N N . PRO A 1 87 ? 11.021 4.095 -15.751 1.00 95.56 87 PRO A N 1
ATOM 693 C CA . PRO A 1 87 ? 11.930 4.527 -16.800 1.00 95.56 87 PRO A CA 1
ATOM 694 C C . PRO A 1 87 ? 13.001 3.460 -17.030 1.00 95.56 87 PRO A C 1
ATOM 696 O O . PRO A 1 87 ? 13.530 2.872 -16.085 1.00 95.56 87 PRO A O 1
ATOM 699 N N . TRP A 1 88 ? 13.347 3.200 -18.288 1.00 94.56 88 TRP A N 1
ATOM 700 C CA . TRP A 1 88 ? 14.521 2.390 -18.585 1.00 94.56 88 TRP A CA 1
ATOM 701 C C . TRP A 1 88 ? 15.804 3.081 -18.096 1.00 94.56 88 TRP A C 1
ATOM 703 O O . TRP A 1 88 ? 16.037 4.246 -18.402 1.00 94.56 88 TRP A O 1
ATOM 713 N N . ARG A 1 89 ? 16.647 2.328 -17.384 1.00 92.88 89 ARG A N 1
ATOM 714 C CA . ARG A 1 89 ? 18.011 2.706 -16.993 1.00 92.88 89 ARG A CA 1
ATOM 715 C C . ARG A 1 89 ? 18.990 1.660 -17.521 1.00 92.88 89 ARG A C 1
ATOM 717 O O . ARG A 1 89 ? 18.625 0.487 -17.642 1.00 92.88 89 ARG A O 1
ATOM 724 N N . GLU A 1 90 ? 20.213 2.077 -17.830 1.00 89.19 90 GLU A N 1
ATOM 725 C CA . GLU A 1 90 ? 21.263 1.168 -18.304 1.00 89.19 90 GLU A CA 1
ATOM 726 C C . GLU A 1 90 ? 21.713 0.210 -17.196 1.00 89.19 90 GLU A C 1
ATOM 728 O O . GLU A 1 90 ? 21.727 -1.001 -17.399 1.00 89.19 90 GLU A O 1
ATOM 733 N N . GLU A 1 91 ? 21.961 0.747 -16.001 1.00 90.56 91 GLU A N 1
ATOM 734 C CA . GLU A 1 91 ? 22.382 -0.026 -14.826 1.00 90.56 91 GLU A CA 1
ATOM 735 C C . GLU A 1 91 ? 21.245 -0.866 -14.222 1.00 90.56 91 GLU A C 1
ATOM 737 O O . GLU A 1 91 ? 21.491 -1.842 -13.519 1.00 90.56 91 GLU A O 1
ATOM 742 N N . GLY A 1 92 ? 19.986 -0.509 -14.503 1.00 91.69 92 GLY A N 1
ATOM 743 C CA . GLY A 1 92 ? 18.813 -1.234 -14.006 1.00 91.69 92 GLY A CA 1
ATOM 744 C C . GLY A 1 92 ? 18.589 -1.131 -12.493 1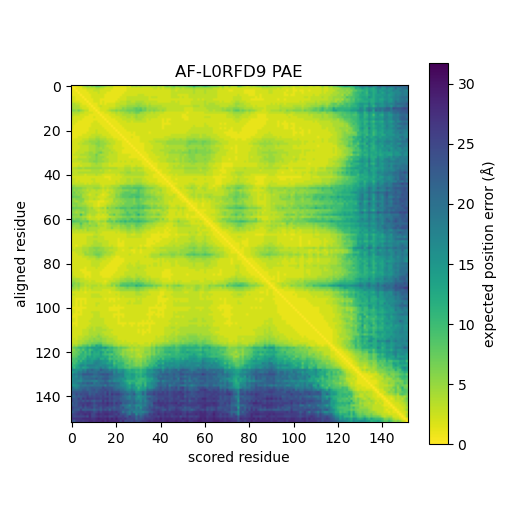.00 91.69 92 GLY A C 1
ATOM 745 O O . GLY A 1 92 ? 17.908 -1.985 -11.929 1.00 91.69 92 GLY A O 1
ATOM 746 N N . VAL A 1 93 ? 19.143 -0.105 -11.844 1.0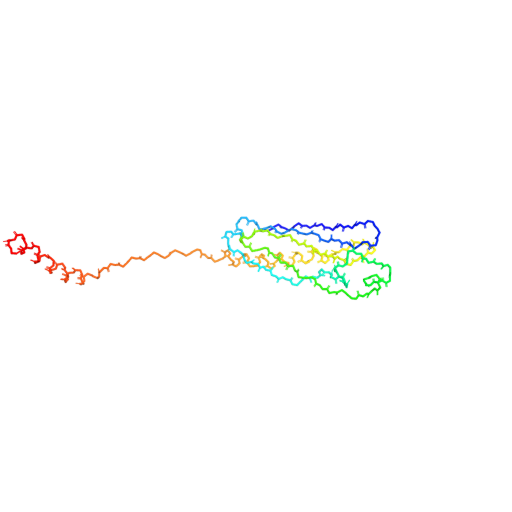0 94.38 93 VAL A N 1
ATOM 747 C CA . VAL A 1 93 ? 19.035 0.119 -10.396 1.00 94.38 93 VAL A CA 1
ATOM 748 C C . VAL A 1 93 ? 17.951 1.158 -10.089 1.00 94.38 93 VAL A C 1
ATOM 750 O O . VAL A 1 93 ? 17.843 2.184 -10.769 1.00 94.38 93 VAL A O 1
ATOM 753 N N . TYR A 1 94 ? 17.144 0.881 -9.064 1.00 96.50 94 TYR A N 1
ATOM 754 C CA . TYR A 1 94 ? 15.992 1.693 -8.651 1.00 96.50 94 TYR A CA 1
ATOM 755 C C . TYR A 1 94 ? 15.903 1.781 -7.115 1.00 96.50 94 TYR A C 1
ATOM 757 O O . TYR A 1 94 ? 15.017 1.151 -6.528 1.00 96.50 94 TYR A O 1
ATOM 765 N N . PRO A 1 95 ? 16.829 2.495 -6.442 1.00 96.69 95 PRO A N 1
ATOM 766 C CA . PRO A 1 95 ? 16.815 2.622 -4.979 1.00 96.69 95 PRO A CA 1
ATOM 767 C C . PRO A 1 95 ? 15.528 3.275 -4.455 1.00 96.69 95 PRO A C 1
ATOM 769 O O . PRO A 1 95 ? 15.039 2.919 -3.385 1.00 96.69 95 PRO A O 1
ATOM 772 N N . GLU A 1 96 ? 14.914 4.146 -5.260 1.00 97.06 96 GLU A N 1
ATOM 773 C CA . GLU A 1 96 ? 13.729 4.926 -4.900 1.00 97.06 96 GLU A CA 1
ATOM 774 C C . GLU A 1 96 ? 12.515 4.045 -4.560 1.00 97.06 96 GLU A C 1
ATOM 776 O O . GLU A 1 96 ? 11.589 4.484 -3.882 1.00 97.06 96 GLU A O 1
ATOM 781 N N . ILE A 1 97 ? 12.503 2.794 -5.034 1.00 97.50 97 ILE A N 1
ATOM 782 C CA . ILE A 1 97 ? 11.436 1.825 -4.760 1.00 97.50 97 ILE A CA 1
ATOM 783 C C . ILE A 1 97 ? 11.473 1.385 -3.303 1.00 97.50 97 ILE A C 1
ATOM 785 O O . ILE A 1 97 ? 10.457 1.468 -2.615 1.00 97.50 97 ILE A O 1
ATOM 789 N N . GLU A 1 98 ? 12.634 0.931 -2.834 1.00 97.75 98 GLU A N 1
ATOM 790 C CA . GLU A 1 98 ? 12.793 0.490 -1.451 1.00 97.75 98 GLU A CA 1
ATOM 791 C C . GLU A 1 98 ? 12.645 1.676 -0.495 1.00 97.75 98 GLU A C 1
ATOM 793 O O . GLU A 1 98 ? 11.899 1.581 0.475 1.00 97.75 98 GLU A O 1
ATOM 798 N N . GLU A 1 99 ? 13.247 2.822 -0.824 1.00 97.75 99 GLU A N 1
ATOM 799 C CA . GLU A 1 99 ? 13.088 4.063 -0.058 1.00 97.75 99 GLU A CA 1
ATOM 800 C C . GLU A 1 99 ? 11.612 4.463 0.082 1.00 97.75 99 GLU A C 1
ATOM 802 O O . GLU A 1 99 ? 11.148 4.760 1.182 1.00 97.75 99 GLU A O 1
ATOM 807 N N . SER A 1 100 ? 10.840 4.409 -1.009 1.00 97.88 100 SER A N 1
ATOM 808 C CA . SER A 1 100 ? 9.410 4.732 -0.976 1.00 97.88 100 SER A CA 1
ATOM 809 C C . SER A 1 100 ? 8.604 3.763 -0.114 1.00 97.88 100 SER A C 1
ATOM 811 O O . SER A 1 100 ? 7.711 4.199 0.608 1.00 97.88 100 SER A O 1
ATOM 813 N N . PHE A 1 101 ? 8.900 2.461 -0.165 1.00 98.06 101 PHE A N 1
ATOM 814 C CA . PHE A 1 101 ? 8.208 1.478 0.672 1.00 98.06 101 PHE A CA 1
ATOM 815 C C . PHE A 1 101 ? 8.610 1.560 2.147 1.00 98.06 101 PHE A C 1
ATOM 817 O O . PHE A 1 101 ? 7.767 1.310 3.008 1.00 98.06 101 PHE A O 1
ATOM 824 N N . ILE A 1 102 ? 9.853 1.942 2.455 1.00 97.94 102 ILE A N 1
ATOM 825 C CA . ILE A 1 102 ? 10.283 2.227 3.830 1.00 97.94 102 ILE A CA 1
ATOM 826 C C . ILE A 1 102 ? 9.486 3.404 4.391 1.00 97.94 102 ILE A C 1
ATOM 828 O O . ILE A 1 102 ? 8.916 3.266 5.469 1.00 97.94 102 ILE A O 1
ATOM 832 N N . LEU A 1 103 ? 9.376 4.507 3.643 1.00 97.50 103 LEU A N 1
ATOM 833 C CA . LEU A 1 103 ? 8.584 5.671 4.058 1.00 97.50 103 LEU A CA 1
ATOM 834 C C . LEU A 1 103 ? 7.110 5.304 4.286 1.00 97.50 103 LEU A C 1
ATOM 836 O O . LEU A 1 103 ? 6.542 5.666 5.316 1.00 97.50 103 LEU A O 1
ATOM 840 N N . LEU A 1 104 ? 6.523 4.509 3.384 1.00 97.88 104 LEU A N 1
ATOM 841 C CA . LEU A 1 104 ? 5.131 4.068 3.512 1.00 97.88 104 LEU A CA 1
ATOM 842 C C . LEU A 1 104 ? 4.935 3.210 4.763 1.00 97.88 104 LEU A C 1
ATOM 844 O O . LEU A 1 104 ? 3.935 3.347 5.469 1.00 97.88 104 LEU A O 1
ATOM 848 N N . ARG A 1 105 ? 5.899 2.331 5.057 1.00 97.50 105 ARG A N 1
ATOM 849 C CA . ARG A 1 105 ? 5.886 1.510 6.268 1.00 97.50 105 ARG A CA 1
ATOM 850 C C . ARG A 1 105 ? 6.018 2.356 7.525 1.00 97.50 105 ARG A C 1
ATOM 852 O O . ARG A 1 105 ? 5.276 2.115 8.467 1.00 97.50 105 ARG A O 1
ATOM 859 N N . GLU A 1 106 ? 6.920 3.328 7.555 1.00 97.50 106 GLU A N 1
ATOM 860 C CA . GLU A 1 106 ? 7.097 4.209 8.714 1.00 97.50 106 GLU A CA 1
ATOM 861 C C . GLU A 1 106 ? 5.826 5.015 9.017 1.00 97.50 106 GLU A C 1
ATOM 863 O O . GLU A 1 106 ? 5.405 5.101 10.174 1.00 97.50 106 GLU A O 1
ATOM 868 N N . GLU A 1 107 ? 5.174 5.553 7.982 1.00 97.00 107 GLU A N 1
ATOM 869 C CA . GLU A 1 107 ? 3.894 6.250 8.126 1.00 97.00 107 GLU A CA 1
ATOM 870 C C . GLU A 1 107 ? 2.801 5.299 8.635 1.00 97.00 107 GLU A C 1
ATOM 872 O O . GLU A 1 107 ? 2.086 5.621 9.589 1.00 97.00 107 GLU A O 1
ATOM 877 N N . PHE A 1 108 ? 2.724 4.090 8.075 1.00 97.38 108 PHE A N 1
ATOM 878 C CA . PHE A 1 108 ? 1.789 3.063 8.527 1.00 97.38 108 PHE A CA 1
ATOM 879 C C . PHE A 1 108 ? 2.013 2.644 9.982 1.00 97.38 108 PHE A C 1
ATOM 881 O O . PHE A 1 108 ? 1.061 2.602 10.759 1.00 97.38 108 PHE A O 1
ATOM 888 N N . GLU A 1 109 ? 3.256 2.393 10.388 1.00 97.12 109 GLU A N 1
ATOM 889 C CA . GLU A 1 109 ? 3.604 2.029 11.762 1.00 97.12 109 GLU A CA 1
ATOM 890 C C . GLU A 1 109 ? 3.260 3.137 12.764 1.00 97.12 109 GLU A C 1
ATOM 892 O O . GLU A 1 109 ? 2.881 2.848 13.901 1.00 97.12 109 GLU A O 1
ATOM 897 N N . SER A 1 110 ? 3.372 4.405 12.362 1.00 96.88 110 SER A N 1
ATOM 898 C CA . SER A 1 110 ? 2.955 5.546 13.182 1.00 96.88 110 SER A CA 1
ATOM 899 C C . SER A 1 110 ? 1.446 5.520 13.449 1.00 96.88 110 SER A C 1
ATOM 901 O O . SER A 1 110 ? 1.010 5.597 14.601 1.00 96.88 110 SER A O 1
ATOM 903 N N . VAL A 1 111 ? 0.643 5.323 12.398 1.00 96.69 111 VAL A N 1
ATOM 904 C CA . VAL A 1 111 ? -0.820 5.209 12.516 1.00 96.69 111 VAL A CA 1
ATOM 905 C C . VAL A 1 111 ? -1.213 3.957 13.301 1.00 96.69 111 VAL A C 1
ATOM 907 O O . VAL A 1 111 ? -2.119 4.017 14.129 1.00 96.69 111 VAL A O 1
ATOM 910 N N . LEU A 1 112 ? -0.505 2.843 13.103 1.00 96.56 112 LEU A N 1
ATOM 911 C CA . LEU A 1 112 ? -0.755 1.582 13.799 1.00 96.56 112 LEU A CA 1
ATOM 912 C C . LEU A 1 112 ? -0.554 1.723 15.309 1.00 96.56 112 LEU A C 1
ATOM 914 O O . LEU A 1 112 ? -1.388 1.264 16.086 1.00 96.56 112 LEU A O 1
ATOM 918 N N . LYS A 1 113 ? 0.520 2.400 15.734 1.00 96.62 113 LYS A N 1
ATOM 919 C CA . LYS A 1 113 ? 0.769 2.696 17.153 1.00 96.62 113 LYS A CA 1
ATOM 920 C C . LYS A 1 113 ? -0.359 3.535 17.746 1.00 96.62 113 LYS A C 1
ATOM 922 O O . LYS A 1 113 ? -0.881 3.181 18.798 1.00 96.62 113 LYS A O 1
ATOM 927 N N . ALA A 1 114 ? -0.786 4.585 17.044 1.00 95.56 114 ALA A N 1
ATOM 928 C CA . ALA A 1 114 ? -1.887 5.433 17.495 1.00 95.56 114 ALA A CA 1
ATOM 929 C C . ALA A 1 114 ? -3.224 4.668 17.588 1.00 95.56 114 ALA A C 1
ATOM 931 O O . ALA A 1 114 ? -3.978 4.856 18.542 1.00 95.56 114 ALA A O 1
ATOM 932 N N . ALA A 1 115 ? -3.511 3.784 16.627 1.00 94.38 115 ALA A N 1
ATOM 933 C CA . ALA A 1 115 ? -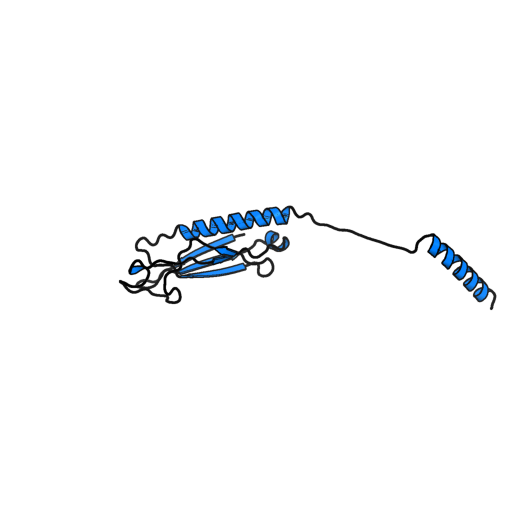4.699 2.934 16.649 1.00 94.38 115 ALA A CA 1
ATOM 934 C C . ALA A 1 115 ? -4.665 1.953 17.830 1.00 94.38 115 ALA A C 1
ATOM 936 O O . ALA A 1 115 ? -5.654 1.810 18.542 1.00 94.38 115 ALA A O 1
ATOM 937 N N . TYR A 1 116 ? -3.511 1.334 18.084 1.00 93.88 116 TYR A N 1
ATOM 938 C CA . TYR A 1 116 ? -3.324 0.407 19.197 1.00 93.88 116 TYR A CA 1
ATOM 939 C C . TYR A 1 116 ? -3.438 1.082 20.576 1.00 93.88 116 TYR A C 1
ATOM 941 O O . TYR A 1 116 ? -3.941 0.488 21.529 1.00 93.88 116 TYR A O 1
ATOM 949 N N . GLU A 1 117 ? -3.005 2.338 20.701 1.00 94.50 117 GLU A N 1
ATOM 950 C CA . GLU A 1 117 ? -3.163 3.123 21.932 1.00 94.50 117 GLU A CA 1
ATOM 951 C C . GLU A 1 117 ? -4.633 3.471 22.238 1.00 94.50 117 GLU A C 1
ATOM 953 O O . GLU A 1 117 ? -4.969 3.773 23.389 1.00 94.50 117 GLU A O 1
ATOM 958 N N . SER A 1 118 ? -5.529 3.376 21.248 1.00 93.00 118 SER A N 1
ATOM 959 C CA . SER A 1 118 ? -6.970 3.569 21.418 1.00 93.00 118 SER A CA 1
ATOM 960 C C . SER A 1 118 ? -7.601 2.384 22.157 1.00 93.00 118 SER A C 1
ATOM 962 O O . SER A 1 118 ? -7.970 1.367 21.573 1.00 93.00 118 SER A O 1
ATOM 964 N N . GLN A 1 119 ? -7.703 2.506 23.483 1.00 90.38 119 GLN A N 1
ATOM 965 C CA . GLN A 1 119 ? -8.212 1.435 24.341 1.00 90.38 119 GLN A CA 1
ATOM 966 C C . GLN A 1 119 ? -9.694 1.115 24.070 1.00 90.38 119 GLN A C 1
ATOM 968 O O . GLN A 1 119 ? -10.490 2.030 23.832 1.00 90.38 119 GLN A O 1
ATOM 973 N N . PRO A 1 120 ? -10.099 -0.166 24.177 1.00 90.88 120 PRO A N 1
ATOM 974 C CA . PRO A 1 120 ? -11.498 -0.552 24.057 1.00 90.88 120 PRO A CA 1
ATOM 975 C C . PRO A 1 120 ? -12.342 0.092 25.165 1.00 90.88 120 PRO A C 1
ATOM 977 O O . PRO A 1 120 ? -11.900 0.238 26.306 1.00 90.88 120 PRO A O 1
ATOM 980 N N . LEU A 1 121 ? -13.583 0.450 24.834 1.00 93.06 121 LEU A N 1
ATOM 981 C CA . LEU A 1 121 ? -14.530 1.068 25.759 1.00 93.06 121 LEU A CA 1
ATOM 982 C C . LEU A 1 121 ? -15.834 0.272 25.787 1.00 93.06 121 LEU A C 1
ATOM 984 O O . LEU A 1 121 ? -16.517 0.151 24.773 1.00 93.06 121 LEU A O 1
ATOM 988 N N . GLU A 1 122 ? -16.209 -0.205 26.970 1.00 90.94 122 GLU A N 1
ATOM 989 C CA . GLU A 1 122 ? -17.496 -0.853 27.211 1.00 90.94 122 GLU A CA 1
ATOM 990 C C . GLU A 1 122 ? -18.242 -0.099 28.319 1.00 90.94 122 GLU A C 1
ATOM 992 O O . GLU A 1 122 ? -17.794 -0.043 29.465 1.00 90.94 122 GLU A O 1
ATOM 997 N N . ILE A 1 123 ? -19.380 0.514 27.979 1.00 93.25 123 ILE A N 1
ATOM 998 C CA . ILE A 1 123 ? -20.234 1.228 28.935 1.00 93.25 123 ILE A CA 1
ATOM 999 C C . ILE A 1 123 ? -21.590 0.541 28.975 1.00 93.25 123 ILE A C 1
ATOM 1001 O O . ILE A 1 123 ? -22.366 0.595 28.022 1.00 93.25 123 ILE A O 1
ATOM 1005 N N . ASN A 1 124 ? -21.888 -0.061 30.121 1.00 91.19 124 ASN A N 1
ATOM 1006 C CA . ASN A 1 124 ? -23.161 -0.712 30.383 1.00 91.19 124 ASN A CA 1
ATOM 1007 C C . ASN A 1 124 ? -24.051 0.207 31.227 1.00 91.19 124 ASN A C 1
ATOM 1009 O O . ASN A 1 124 ? -23.646 0.689 32.284 1.00 91.19 124 ASN A O 1
ATOM 1013 N N . GLY A 1 125 ? -25.279 0.448 30.768 1.00 92.06 125 GLY A N 1
ATOM 1014 C CA . GLY A 1 125 ? -26.255 1.292 31.452 1.00 92.06 125 GLY A CA 1
ATOM 1015 C C . GLY A 1 125 ? -27.564 0.550 31.679 1.00 92.06 125 GLY A C 1
ATOM 1016 O O . GLY A 1 125 ? -28.083 -0.102 30.776 1.00 92.06 125 GLY A O 1
ATOM 1017 N N . LYS A 1 126 ? -28.128 0.672 32.882 1.00 87.12 126 LYS A N 1
ATOM 1018 C CA . LYS A 1 126 ? -29.475 0.188 33.193 1.00 87.12 126 LYS A CA 1
ATOM 1019 C C . LYS A 1 126 ? -30.227 1.268 33.956 1.00 87.12 126 LYS A C 1
ATOM 1021 O O . LYS A 1 126 ? -29.793 1.691 35.023 1.00 87.12 126 LYS A O 1
ATOM 1026 N N . LEU A 1 127 ? -31.361 1.694 33.411 1.00 86.38 127 LEU A N 1
ATOM 1027 C CA . LEU A 1 127 ? -32.278 2.621 34.063 1.00 86.38 127 LEU A CA 1
ATOM 1028 C C . LEU A 1 127 ? -33.573 1.883 34.381 1.00 86.38 127 LEU A C 1
ATOM 1030 O O . LEU A 1 127 ? -34.137 1.195 33.534 1.00 86.38 127 LEU A O 1
ATOM 1034 N N . GLU A 1 128 ? -34.040 2.026 35.614 1.00 86.94 128 GLU A N 1
ATOM 1035 C CA . GLU A 1 128 ? -35.353 1.551 36.032 1.00 86.94 128 GLU A CA 1
ATOM 1036 C C . GLU A 1 128 ? -36.207 2.736 36.481 1.00 86.94 128 GLU A C 1
ATOM 1038 O O . GLU A 1 128 ? -35.697 3.832 36.721 1.00 86.94 128 GLU A O 1
ATOM 1043 N N . LEU A 1 129 ? -37.514 2.502 36.638 1.00 84.75 129 LEU A N 1
ATOM 1044 C CA . LEU A 1 129 ? -38.398 3.471 37.278 1.00 84.75 129 LEU A CA 1
ATOM 1045 C C . LEU A 1 129 ? -37.799 3.919 38.608 1.00 84.75 129 LEU A C 1
ATOM 1047 O O . LEU A 1 129 ? -37.409 3.071 39.429 1.00 84.75 129 LEU A O 1
ATOM 1051 N N . SER A 1 130 ? -37.793 5.239 38.812 1.00 87.50 130 SER A N 1
ATOM 1052 C CA . SER A 1 130 ? -37.398 5.836 40.080 1.00 87.50 130 SER A CA 1
ATOM 1053 C C . SER A 1 130 ? -38.224 5.221 41.207 1.00 87.50 130 SER A C 1
ATOM 1055 O O . SER A 1 130 ? -39.373 4.799 41.026 1.00 87.50 130 SER A O 1
ATOM 1057 N N . THR A 1 131 ? -37.638 5.146 42.394 1.00 84.69 131 THR A N 1
ATOM 1058 C CA . THR A 1 131 ? -38.315 4.610 43.576 1.00 84.69 131 THR A CA 1
ATOM 1059 C C . THR A 1 131 ? -39.590 5.385 43.911 1.00 84.69 131 THR A C 1
ATOM 1061 O O . THR A 1 131 ? -40.564 4.765 44.334 1.00 84.69 131 THR A O 1
ATOM 1064 N N . GLU A 1 132 ? -39.630 6.699 43.676 1.00 87.62 132 GLU A N 1
ATOM 1065 C CA . GLU A 1 132 ? -40.843 7.513 43.832 1.00 87.62 132 GLU A CA 1
ATOM 1066 C C . GLU A 1 132 ? -41.941 7.107 42.851 1.00 87.62 132 GLU A C 1
ATOM 1068 O O . GLU A 1 132 ? -43.060 6.803 43.268 1.00 87.62 132 GLU A O 1
ATOM 1073 N N . THR A 1 133 ? -41.620 7.019 41.559 1.00 86.19 133 THR A N 1
ATOM 1074 C CA . THR A 1 133 ? -42.596 6.628 40.537 1.00 86.19 133 THR A CA 1
ATOM 1075 C C . THR A 1 133 ? -43.074 5.192 40.760 1.00 86.19 133 THR A C 1
ATOM 1077 O O . THR A 1 133 ? -44.266 4.909 40.648 1.00 86.19 133 THR A O 1
ATOM 1080 N N . ARG A 1 134 ? -42.178 4.285 41.170 1.00 87.25 134 ARG A N 1
ATOM 1081 C CA . ARG A 1 134 ? -42.521 2.894 41.494 1.00 87.25 134 ARG A CA 1
ATOM 1082 C C . ARG A 1 134 ? -43.475 2.807 42.687 1.00 87.25 134 ARG A C 1
ATOM 1084 O O . ARG A 1 134 ? -44.429 2.038 42.631 1.00 87.25 134 ARG A O 1
ATOM 1091 N N . LYS A 1 135 ? -43.263 3.609 43.737 1.00 82.81 135 LYS A N 1
ATOM 1092 C CA . LYS A 1 135 ? -44.166 3.678 44.901 1.00 82.81 135 LYS A CA 1
ATOM 1093 C C . LYS A 1 135 ? -45.534 4.253 44.540 1.00 82.81 135 LYS A C 1
ATOM 1095 O O . LYS A 1 135 ? -46.544 3.698 44.965 1.00 82.81 135 LYS A O 1
ATOM 1100 N N . HIS A 1 136 ? -45.567 5.322 43.746 1.00 83.06 136 HIS A N 1
ATOM 1101 C CA . HIS A 1 136 ? -46.815 5.947 43.309 1.00 83.06 136 HIS A CA 1
ATOM 1102 C C . HIS A 1 136 ? -47.685 4.971 42.501 1.00 83.06 136 HIS A C 1
ATOM 1104 O O . HIS A 1 136 ? -48.867 4.800 42.790 1.00 83.06 136 HIS A O 1
ATOM 1110 N N . ILE A 1 137 ? -47.077 4.257 41.548 1.00 83.50 137 ILE A N 1
ATOM 1111 C CA . ILE A 1 137 ? -47.775 3.264 40.722 1.00 83.50 137 ILE A CA 1
ATOM 1112 C C . ILE A 1 137 ? -48.175 2.033 41.546 1.00 83.50 137 ILE A C 1
ATOM 1114 O O . ILE A 1 137 ? -49.302 1.560 41.418 1.00 83.50 137 ILE A O 1
ATOM 1118 N N . ALA A 1 138 ? -47.296 1.527 42.420 1.00 79.62 138 ALA A N 1
ATOM 1119 C CA . ALA A 1 138 ? -47.590 0.360 43.254 1.00 79.62 138 ALA A CA 1
ATOM 1120 C C . ALA A 1 138 ? -48.810 0.578 44.162 1.00 79.62 138 ALA A C 1
ATOM 1122 O O . ALA A 1 138 ? -49.622 -0.332 44.308 1.00 79.62 138 ALA A O 1
ATOM 1123 N N . ALA A 1 139 ? -48.979 1.779 44.725 1.00 75.56 139 ALA A N 1
ATOM 1124 C CA . ALA A 1 139 ? -50.150 2.110 45.536 1.00 75.56 139 ALA A CA 1
ATOM 1125 C C . ALA A 1 139 ? -51.464 2.021 44.731 1.00 75.56 139 ALA A C 1
ATOM 1127 O O . ALA A 1 139 ? -52.450 1.453 45.210 1.00 75.56 139 ALA A O 1
ATOM 1128 N N . GLY A 1 140 ? -51.463 2.518 43.489 1.00 77.94 140 GLY A N 1
ATOM 1129 C CA . GLY A 1 140 ? -52.610 2.410 42.582 1.00 77.94 140 GLY A CA 1
ATOM 1130 C C . GLY A 1 140 ? -52.906 0.964 42.168 1.00 77.94 140 GLY A C 1
ATOM 1131 O O . GLY A 1 140 ? -54.051 0.522 42.232 1.00 77.94 140 GLY A O 1
ATOM 1132 N N . LEU A 1 141 ? -51.866 0.196 41.831 1.00 79.12 141 LEU A N 1
ATOM 1133 C CA . LEU A 1 141 ? -51.981 -1.198 41.383 1.00 79.12 141 LEU A CA 1
ATOM 1134 C C . LEU A 1 141 ? -52.464 -2.149 42.489 1.00 79.12 141 LEU A C 1
ATOM 1136 O O . LEU A 1 141 ? -53.259 -3.049 42.221 1.00 79.12 141 LEU A O 1
ATOM 1140 N N . IL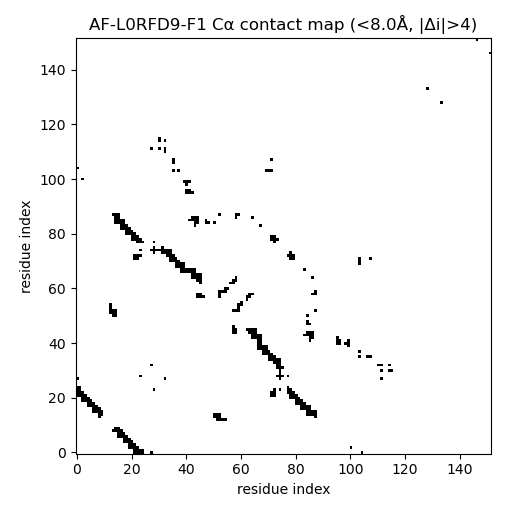E A 1 142 ? -52.015 -1.950 43.734 1.00 78.19 142 ILE A N 1
ATOM 1141 C CA . ILE A 1 142 ? -52.497 -2.718 44.895 1.00 78.19 142 ILE A CA 1
ATOM 1142 C C . ILE A 1 142 ? -53.984 -2.444 45.128 1.00 78.19 142 ILE A C 1
ATOM 1144 O O . ILE A 1 142 ? -54.746 -3.384 45.338 1.00 78.19 142 ILE A O 1
ATOM 1148 N N . SER A 1 143 ? -54.399 -1.178 45.049 1.00 73.12 143 SER A N 1
ATOM 1149 C CA . SER A 1 143 ? -55.796 -0.778 45.252 1.00 73.12 143 SER A CA 1
ATOM 1150 C C . SER A 1 143 ? -56.719 -1.387 44.192 1.00 73.12 143 SER A C 1
ATOM 1152 O O . SER A 1 143 ? -57.769 -1.929 44.528 1.00 73.12 143 SER A O 1
ATOM 1154 N N . GLN A 1 144 ? -56.295 -1.374 42.925 1.00 73.69 144 GLN A N 1
ATOM 1155 C CA . GLN A 1 144 ? -57.041 -1.977 41.820 1.00 73.69 144 GLN A CA 1
ATOM 1156 C C . GLN A 1 144 ? -57.168 -3.502 41.972 1.00 73.69 144 GLN A C 1
ATOM 1158 O O . GLN A 1 144 ? -58.267 -4.038 41.865 1.00 73.69 144 GLN A O 1
ATOM 1163 N N . ARG A 1 145 ? -56.076 -4.201 42.316 1.00 76.12 145 ARG A N 1
ATOM 1164 C CA . ARG A 1 145 ? -56.109 -5.656 42.556 1.00 76.12 145 ARG A CA 1
ATOM 1165 C C . ARG A 1 145 ? -56.954 -6.056 43.763 1.00 76.12 145 ARG A C 1
ATOM 1167 O O . ARG A 1 145 ? -57.562 -7.122 43.749 1.00 76.12 145 ARG A O 1
ATOM 1174 N N . PHE A 1 146 ? -56.988 -5.226 44.805 1.00 75.00 146 PHE A N 1
ATOM 1175 C CA . PHE A 1 146 ? -57.861 -5.453 45.957 1.00 75.00 146 PHE A CA 1
ATOM 1176 C C . PHE A 1 146 ? -59.342 -5.336 45.586 1.00 75.00 146 PHE A C 1
ATOM 1178 O O . PHE A 1 146 ? -60.137 -6.151 46.043 1.00 75.00 146 PHE A O 1
ATOM 1185 N N . LEU A 1 147 ? -59.707 -4.353 44.758 1.00 72.25 147 LEU A N 1
ATOM 1186 C CA . LEU A 1 147 ? -61.080 -4.168 44.279 1.00 72.25 147 LEU A CA 1
ATOM 1187 C C . LEU A 1 147 ? -61.539 -5.335 43.392 1.00 72.25 147 LEU A C 1
ATOM 1189 O O . LEU A 1 147 ? -62.593 -5.906 43.659 1.00 72.25 147 LEU A O 1
ATOM 1193 N N . GLU A 1 148 ? -60.706 -5.763 42.439 1.00 77.38 148 GLU A N 1
ATOM 1194 C CA . GLU A 1 148 ? -60.993 -6.922 41.575 1.00 77.38 148 GLU A CA 1
ATOM 1195 C C . GLU A 1 148 ? -61.150 -8.225 42.386 1.00 77.38 148 GLU A C 1
ATOM 1197 O O . GLU A 1 148 ? -62.062 -9.014 42.145 1.00 77.38 148 GLU A O 1
ATOM 1202 N N . ALA A 1 149 ? -60.299 -8.455 43.395 1.00 72.94 149 ALA A N 1
ATOM 1203 C CA . ALA A 1 149 ? -60.394 -9.632 44.266 1.00 72.94 149 ALA A CA 1
ATOM 1204 C C . ALA A 1 149 ? -61.604 -9.588 45.219 1.00 72.94 149 ALA A C 1
ATOM 1206 O O . ALA A 1 149 ? -62.090 -10.636 45.646 1.00 72.94 149 ALA A O 1
ATOM 1207 N N . ALA A 1 150 ? -62.089 -8.389 45.552 1.00 75.56 150 ALA A N 1
ATOM 1208 C CA . ALA A 1 150 ? -63.296 -8.174 46.347 1.00 75.56 150 ALA A CA 1
ATOM 1209 C C . ALA A 1 150 ? -64.595 -8.266 45.519 1.00 75.56 150 ALA A C 1
ATOM 1211 O O . ALA A 1 150 ? -65.679 -8.176 46.096 1.00 75.56 150 ALA A O 1
ATOM 1212 N N . GLY A 1 151 ? -64.501 -8.488 44.201 1.00 57.31 151 GLY A N 1
ATOM 1213 C CA . GLY A 1 151 ? -65.648 -8.711 43.318 1.00 57.31 151 GLY A CA 1
ATOM 1214 C C . GLY A 1 151 ? -66.307 -7.440 42.775 1.00 57.31 151 GLY A C 1
ATOM 1215 O O . GLY A 1 151 ? -67.495 -7.491 42.450 1.00 57.31 151 GLY A O 1
ATOM 1216 N N . PHE A 1 152 ? -65.563 -6.330 42.695 1.00 52.56 152 PHE A N 1
ATOM 1217 C CA . PHE A 1 152 ? -65.964 -5.103 41.993 1.00 52.56 152 PHE A CA 1
ATOM 1218 C C . PHE A 1 152 ? -65.342 -5.010 40.599 1.00 52.56 152 PHE A C 1
ATOM 1220 O O . PHE A 1 152 ? -64.189 -5.470 40.433 1.00 52.56 152 PHE A O 1
#

Nearest PDB structures (foldseek):
  9ari-assembly1_A  TM=2.731E-01  e=6.847E+00  Rattus norvegicus
  5vou-assembly1_C  TM=2.678E-01  e=8.201E+00  Rattus norvegicus
  1ek9-assembly1_A  TM=2.804E-01  e=3.751E+00  Escherichia coli
  3evp-assembly1_A  TM=4.344E-01  e=8.710E+00  Aequorea victoria

Foldseek 3Di:
DDKDWDWDFDPDQFFIKIKMKAAADLVCLVLQQAKDKDWFPAWAWVPQVDRGDDQCDTVNVVHGTDTDMDIHDTSVVRMDMDMGGHRDDPVPDDVRVVVRVVVRVVVRVVSSVVSVVPDDDDDDDDDDPDPVRVVVVVVVVVVVVVVVVVPD

Sequence (152 aa):
MIIEWNISKKRGNFRPILTYTIVLEDFERDLAMPNIVQQSTIPQPPDSWSASCLPDKCERAEKECSTYQIYTPDHKTGEVTGKCILPWREEGVYPEIEESFILLREEFESVLKAAYESQPLEINGKLELSTETRKHIAAGLISQRFLEAAGF

Organism: NCBI:txid1121451

Radius of gyration: 31.97 Å; Cα contacts (8 Å, |Δi|>4): 219; chains: 1; bounding box: 88×24×75 Å

pLDDT: mean 92.37, std 7.61, range [52.56, 98.44]